Protein AF-A0A9Q3DT77-F1 (afdb_monomer_lite)

Foldseek 3Di:
DCLVVLADPPDLVVSLVVLVVVVVVCVVVVPDDQLLVSLCSSLVRQCVDPLSVVLSVVLNVDPVCSNHVVLVSQLSVLLCCLVCVPVDPPPDPPPDPPPDDPDPDDPAFDQPDLDHDPPHPVDDPVPRCNNVVVVVPVCVVVVVVVVVVSSVVSSVVSVVVSPDDPDPDDDD

Sequence (172 aa):
MDWQRCFYNGNLQSYIDTCRKLLLELNSFSIEISNELLSYSLLGKLAGDTKLHQFSEVLSLKEEHIEKPELILTCLQDYIHISNPKHTQPTTNPSALISSTDKPYRVIYYCTNGKHDKKSTSHKKEQCWTENTHLRWTIKDKKQTRFHSKAYLSIYKALKTSSKPPIRNQLD

pLDDT: mean 70.95, std 16.83, range [37.0, 91.88]

Secondary structure (DSSP, 8-state):
--GGG----S-HHHHHHHHHHHHHHHHHTT----HHHHHHHHHHTTTTSHHHHHHHHHHHT-HHHHS-HHHHHHHHHHHHHHH-TTS---------------PPPP----EETTEE-TT--SS-GGG-TTT-GGGGSTTHHHHHHHHHHHHHHHHHHHHHHTTPPP------

Structure (mmCIF, N/CA/C/O backbone):
data_AF-A0A9Q3DT77-F1
#
_entry.id   AF-A0A9Q3DT77-F1
#
loop_
_atom_site.group_PDB
_atom_site.id
_atom_site.type_symbol
_atom_site.label_atom_id
_atom_site.label_alt_id
_atom_site.label_comp_id
_atom_site.label_asym_id
_atom_site.label_entity_id
_atom_site.label_seq_id
_atom_site.pdbx_PDB_ins_code
_atom_site.Cartn_x
_atom_site.Cartn_y
_atom_site.Cartn_z
_atom_site.occupancy
_atom_site.B_iso_or_equiv
_atom_site.auth_seq_id
_atom_site.auth_comp_id
_atom_site.auth_asym_id
_atom_site.auth_atom_id
_atom_site.pdbx_PDB_model_num
ATOM 1 N N . MET A 1 1 ? -13.179 -14.909 10.342 1.00 60.41 1 MET A N 1
ATOM 2 C CA . MET A 1 1 ? -12.466 -13.638 10.123 1.00 60.41 1 MET A CA 1
ATOM 3 C C . MET A 1 1 ? -11.243 -13.921 9.261 1.00 60.41 1 MET A C 1
ATOM 5 O O . MET A 1 1 ? -10.373 -14.671 9.684 1.00 60.41 1 MET A O 1
ATOM 9 N N . ASP A 1 2 ? -11.209 -13.404 8.033 1.00 72.81 2 ASP A N 1
ATOM 10 C CA . ASP A 1 2 ? -10.257 -13.827 6.991 1.00 72.81 2 ASP A CA 1
ATOM 11 C C . ASP A 1 2 ? -8.944 -13.0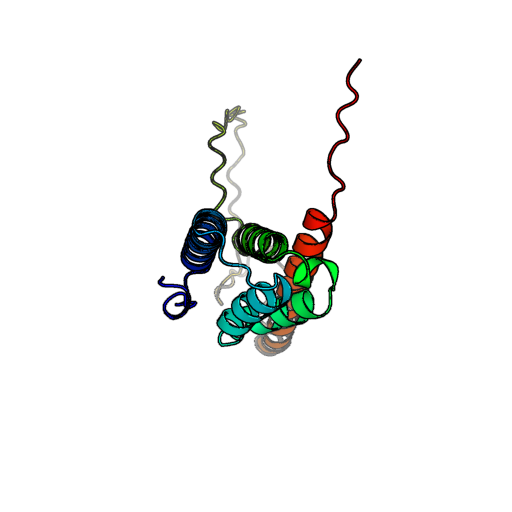10 6.962 1.00 72.81 2 ASP A C 1
ATOM 13 O O . ASP A 1 2 ? -8.213 -13.048 5.973 1.00 72.81 2 ASP A O 1
ATOM 17 N N . TRP A 1 3 ? -8.583 -12.305 8.046 1.00 76.25 3 TRP A N 1
ATOM 18 C CA . TRP A 1 3 ? -7.357 -11.481 8.114 1.00 76.25 3 TRP A CA 1
ATOM 19 C C . TRP A 1 3 ? -6.082 -12.263 7.771 1.00 76.25 3 TRP A C 1
ATOM 21 O O . TRP A 1 3 ? -5.187 -11.783 7.067 1.00 76.25 3 TRP A O 1
ATOM 31 N N . GLN A 1 4 ? -6.016 -13.517 8.219 1.00 71.50 4 GLN A N 1
ATOM 32 C CA . GLN A 1 4 ? -4.909 -14.407 7.888 1.00 71.50 4 GLN A CA 1
ATOM 33 C C . GLN A 1 4 ? -4.855 -14.759 6.403 1.00 71.50 4 GLN A C 1
ATOM 35 O O . GLN A 1 4 ? -3.765 -15.006 5.922 1.00 71.50 4 GLN A O 1
ATOM 40 N N . ARG A 1 5 ? -5.976 -14.741 5.671 1.00 71.75 5 ARG A N 1
ATOM 41 C CA . ARG A 1 5 ? -6.042 -15.056 4.232 1.00 71.75 5 ARG A CA 1
ATOM 42 C C . ARG A 1 5 ? -5.800 -13.846 3.333 1.00 71.75 5 ARG A C 1
ATOM 44 O O . ARG A 1 5 ? -5.638 -14.005 2.127 1.00 71.75 5 ARG A O 1
ATOM 51 N N . CYS A 1 6 ? -5.759 -12.645 3.905 1.00 78.69 6 CYS A N 1
ATOM 52 C CA . CYS A 1 6 ? -5.394 -11.441 3.179 1.00 78.69 6 CYS A CA 1
ATOM 53 C C . CYS A 1 6 ? -3.904 -11.495 2.824 1.00 78.69 6 CYS A C 1
ATOM 55 O O . CYS A 1 6 ? -3.061 -11.270 3.684 1.00 78.69 6 CYS A O 1
ATOM 57 N N . PHE A 1 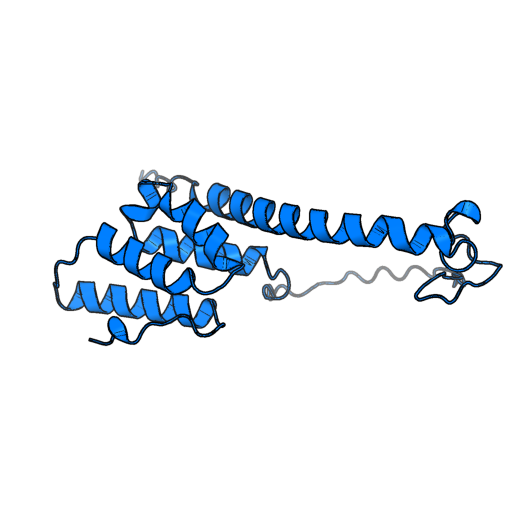7 ? -3.552 -11.819 1.587 1.00 82.00 7 PHE A N 1
ATOM 58 C CA . PHE A 1 7 ? -2.165 -11.807 1.128 1.00 82.00 7 PHE A CA 1
ATOM 59 C C . PHE A 1 7 ? -2.057 -11.044 -0.177 1.00 82.00 7 PHE A C 1
ATOM 61 O O . PHE A 1 7 ? -2.966 -11.062 -1.008 1.00 82.00 7 PHE A O 1
ATOM 68 N N . TYR A 1 8 ? -0.920 -10.387 -0.362 1.00 86.44 8 TYR A N 1
ATOM 69 C CA . TYR A 1 8 ? -0.598 -9.791 -1.641 1.00 86.44 8 TYR A CA 1
ATOM 70 C C . TYR A 1 8 ? -0.259 -10.895 -2.652 1.00 86.44 8 TYR A C 1
ATOM 72 O O . TYR A 1 8 ? 0.625 -11.716 -2.425 1.00 86.44 8 TYR A O 1
ATOM 80 N N . ASN A 1 9 ? -0.975 -10.910 -3.775 1.00 85.25 9 ASN A N 1
ATOM 81 C CA . ASN A 1 9 ? -0.865 -11.921 -4.832 1.00 85.25 9 ASN A CA 1
ATOM 82 C C . ASN A 1 9 ? -0.367 -11.336 -6.168 1.00 85.25 9 ASN A C 1
ATOM 84 O O . ASN A 1 9 ? -0.596 -11.918 -7.226 1.00 85.25 9 ASN A O 1
ATOM 88 N N . GLY A 1 10 ? 0.268 -10.160 -6.136 1.00 84.44 10 GLY A N 1
ATOM 89 C CA . GLY A 1 10 ? 0.688 -9.435 -7.338 1.00 84.44 10 GLY A CA 1
ATOM 90 C C . GLY A 1 10 ? -0.309 -8.380 -7.833 1.00 84.44 10 GLY A C 1
ATOM 91 O O . GLY A 1 10 ? 0.033 -7.600 -8.720 1.00 84.44 10 GLY A O 1
ATOM 92 N N . ASN A 1 11 ? -1.521 -8.308 -7.266 1.00 88.31 11 ASN A N 1
ATOM 93 C CA . ASN A 1 11 ? -2.487 -7.245 -7.552 1.00 88.31 11 ASN A CA 1
ATOM 94 C C . ASN A 1 11 ? -2.663 -6.320 -6.340 1.00 88.31 11 ASN A C 1
ATOM 96 O O . ASN A 1 11 ? -3.358 -6.644 -5.376 1.00 88.31 11 ASN A O 1
ATOM 100 N N . LEU A 1 12 ? -2.049 -5.136 -6.413 1.00 89.25 12 LEU A N 1
ATOM 101 C CA . LEU A 1 12 ? -2.050 -4.186 -5.302 1.00 89.25 12 LEU A CA 1
ATOM 102 C C . LEU A 1 12 ? -3.433 -3.573 -5.035 1.00 89.25 12 LEU A C 1
ATOM 104 O O . LEU A 1 12 ? -3.773 -3.360 -3.877 1.00 89.25 12 LEU A O 1
ATOM 108 N N . GLN A 1 13 ? -4.248 -3.340 -6.069 1.00 90.00 13 GLN A N 1
ATOM 109 C CA . GLN A 1 13 ? -5.600 -2.795 -5.890 1.00 90.00 13 GLN A CA 1
ATOM 110 C C . GLN A 1 13 ? -6.490 -3.792 -5.143 1.00 90.00 13 GLN A C 1
ATOM 112 O O . GLN A 1 13 ? -7.099 -3.449 -4.136 1.00 90.00 13 GLN A O 1
ATOM 117 N N . SER A 1 14 ? -6.482 -5.054 -5.584 1.00 90.31 14 SER A N 1
ATOM 118 C CA . SER A 1 14 ? -7.244 -6.122 -4.932 1.00 90.31 14 SER A CA 1
ATOM 119 C C . SER A 1 14 ? -6.810 -6.330 -3.480 1.00 90.31 14 SER A C 1
ATOM 121 O O . SER A 1 14 ? -7.659 -6.570 -2.619 1.00 90.31 14 SER A O 1
ATOM 123 N N . TYR A 1 15 ? -5.511 -6.204 -3.198 1.00 91.12 15 TYR A N 1
ATOM 124 C CA . TYR A 1 15 ? -4.990 -6.243 -1.836 1.00 91.12 15 TYR A CA 1
ATOM 125 C C . TYR A 1 15 ? -5.550 -5.095 -0.982 1.00 91.12 15 TYR A C 1
ATOM 127 O O . TYR A 1 15 ? -6.142 -5.362 0.060 1.00 91.12 15 TYR A O 1
ATOM 135 N N . ILE A 1 16 ? -5.446 -3.843 -1.450 1.00 91.25 16 ILE A N 1
ATOM 136 C CA . ILE A 1 16 ? -5.963 -2.660 -0.738 1.00 91.25 16 ILE A CA 1
ATOM 137 C C . ILE A 1 16 ? -7.460 -2.799 -0.442 1.00 91.25 16 ILE A C 1
ATOM 139 O O . ILE A 1 16 ? -7.881 -2.581 0.694 1.00 91.25 16 ILE A O 1
ATOM 143 N N . ASP A 1 17 ? -8.258 -3.181 -1.440 1.00 91.12 17 ASP A N 1
ATOM 144 C CA . ASP A 1 17 ? -9.712 -3.301 -1.295 1.00 91.12 17 ASP A CA 1
ATOM 145 C C . ASP A 1 17 ? -10.083 -4.385 -0.270 1.00 91.12 17 ASP A C 1
ATOM 147 O O . ASP A 1 17 ? -10.975 -4.195 0.560 1.00 91.12 17 ASP A O 1
ATOM 151 N N . THR A 1 18 ? -9.339 -5.496 -0.265 1.00 91.06 18 THR A N 1
ATOM 152 C CA . THR A 1 18 ? -9.504 -6.569 0.726 1.00 91.06 18 THR A CA 1
ATOM 153 C C . THR A 1 18 ? -9.140 -6.089 2.132 1.00 91.06 18 THR A C 1
ATOM 155 O O . THR A 1 18 ? -9.890 -6.334 3.075 1.00 91.06 18 THR A O 1
ATOM 158 N N . CYS A 1 19 ? -8.021 -5.374 2.288 1.00 90.94 19 CYS A N 1
ATOM 159 C CA . CYS A 1 19 ? -7.597 -4.827 3.576 1.00 90.94 19 CYS A CA 1
ATOM 160 C C . CYS A 1 19 ? -8.616 -3.834 4.144 1.00 90.94 19 CYS A C 1
ATOM 162 O O . CYS A 1 19 ? -8.972 -3.949 5.313 1.00 90.94 19 CYS A O 1
ATOM 164 N N . ARG A 1 20 ? -9.136 -2.911 3.319 1.00 91.88 20 ARG A N 1
ATOM 165 C CA . ARG A 1 20 ? -10.180 -1.957 3.736 1.00 91.88 20 ARG A CA 1
ATOM 166 C C . ARG A 1 20 ? -11.422 -2.676 4.245 1.00 91.88 20 ARG A C 1
ATOM 168 O O . ARG A 1 20 ? -11.939 -2.344 5.306 1.00 91.88 20 ARG A O 1
ATOM 175 N N . LYS A 1 21 ? -11.881 -3.694 3.511 1.00 90.31 21 LYS A N 1
ATOM 176 C CA . LYS A 1 21 ? -13.042 -4.489 3.923 1.00 90.31 21 LYS A CA 1
ATOM 177 C C . LYS A 1 21 ? -12.811 -5.159 5.279 1.00 90.31 21 LYS A C 1
ATOM 179 O O . LYS A 1 21 ? -13.681 -5.104 6.139 1.00 90.31 21 LYS A O 1
ATOM 184 N N . LEU A 1 22 ? -11.632 -5.738 5.489 1.00 89.12 22 LEU A N 1
ATOM 185 C CA . LEU A 1 22 ? -11.302 -6.413 6.741 1.00 89.12 22 LEU A CA 1
ATOM 186 C C . LEU A 1 22 ? -11.136 -5.452 7.927 1.00 89.12 22 LEU A C 1
ATOM 188 O O . LEU A 1 22 ? -11.516 -5.811 9.038 1.00 89.12 22 LEU A O 1
ATOM 192 N N . LEU A 1 23 ? -10.602 -4.245 7.710 1.00 88.81 23 LEU A N 1
ATOM 193 C CA . LEU A 1 23 ? -10.548 -3.200 8.741 1.00 88.81 23 LEU A CA 1
ATOM 194 C C . LEU A 1 23 ? -11.957 -2.744 9.147 1.00 88.81 23 LEU A C 1
ATOM 196 O O . LEU A 1 23 ? -12.243 -2.596 10.333 1.00 88.81 23 LEU A O 1
ATOM 200 N N . LEU A 1 24 ? -12.870 -2.601 8.181 1.00 88.06 24 LEU A N 1
ATOM 201 C CA . LEU A 1 24 ? -14.277 -2.300 8.464 1.00 88.06 24 LEU A CA 1
ATOM 202 C C . LEU A 1 24 ? -14.971 -3.437 9.225 1.00 88.06 24 LEU A C 1
ATOM 204 O O . LEU A 1 24 ? -15.705 -3.173 10.176 1.00 88.06 24 LEU A O 1
ATOM 208 N N . GLU A 1 25 ? -14.720 -4.693 8.848 1.00 87.12 25 GLU A N 1
ATOM 209 C CA . GLU A 1 25 ? -15.238 -5.859 9.572 1.00 87.12 25 GLU A CA 1
ATOM 210 C C . GLU A 1 25 ? -14.711 -5.894 11.015 1.00 87.12 25 GLU A C 1
ATOM 212 O O . GLU A 1 25 ? -15.498 -6.058 11.945 1.00 87.12 25 GLU A O 1
ATOM 217 N N . LEU A 1 26 ? -13.412 -5.662 11.225 1.00 84.81 26 LEU A N 1
ATOM 218 C CA . LEU A 1 26 ? -12.802 -5.558 12.557 1.00 84.81 26 LEU A CA 1
ATOM 219 C C . LEU A 1 26 ? -13.502 -4.529 13.444 1.00 84.81 26 LEU A C 1
ATOM 221 O O . LEU A 1 26 ? -13.893 -4.847 14.569 1.00 84.81 26 LEU A O 1
ATOM 225 N N . ASN A 1 27 ? -13.717 -3.333 12.896 1.00 82.25 27 ASN A N 1
ATOM 226 C CA . ASN A 1 27 ? -14.422 -2.259 13.586 1.00 82.25 27 ASN A CA 1
ATOM 227 C C . ASN A 1 27 ? -15.879 -2.640 13.892 1.00 82.25 27 ASN A C 1
ATOM 229 O O . ASN A 1 27 ? -16.390 -2.297 14.956 1.00 82.25 27 ASN A O 1
ATOM 233 N N . SER A 1 28 ? -16.543 -3.382 12.998 1.00 84.12 28 SER A N 1
ATOM 234 C CA . SER A 1 28 ? -17.930 -3.828 13.193 1.00 84.12 28 SER A CA 1
ATOM 235 C C . SER A 1 28 ? -18.093 -4.883 14.292 1.00 84.12 28 SER A C 1
ATOM 237 O O . SER A 1 28 ? -19.129 -4.915 14.951 1.00 84.12 28 SER A O 1
ATOM 239 N N . PHE A 1 29 ? -17.075 -5.720 14.516 1.00 80.81 29 PHE A N 1
ATOM 240 C CA . PHE A 1 29 ? -17.087 -6.759 15.551 1.00 80.81 29 PHE A CA 1
ATOM 241 C C . PHE A 1 29 ? -16.532 -6.280 16.902 1.00 80.81 29 PHE A C 1
ATOM 243 O O . PHE A 1 29 ? -16.408 -7.092 17.816 1.00 80.81 29 PHE A O 1
ATOM 250 N N . SER A 1 30 ? -16.191 -4.989 17.032 1.00 74.94 30 SER A N 1
ATOM 251 C CA . SER A 1 30 ? -15.581 -4.399 18.237 1.00 74.94 30 SER A CA 1
ATOM 252 C C . SER A 1 30 ? -14.357 -5.178 18.740 1.00 74.94 30 SER A C 1
ATOM 254 O O . SER A 1 30 ? -14.116 -5.275 19.941 1.00 74.94 30 SER A O 1
ATOM 256 N N . ILE A 1 31 ? -13.587 -5.767 17.819 1.00 77.19 31 ILE A N 1
ATOM 257 C CA . ILE A 1 31 ? -12.360 -6.485 18.162 1.00 77.19 31 ILE A CA 1
ATOM 258 C C . ILE A 1 31 ? -11.248 -5.448 18.296 1.00 77.19 31 ILE A C 1
ATOM 260 O O . ILE A 1 31 ? -10.814 -4.861 17.305 1.00 77.19 31 ILE A O 1
ATOM 264 N N . GLU A 1 32 ? -10.766 -5.243 19.517 1.00 76.31 32 GLU A N 1
ATOM 265 C CA . GLU A 1 32 ? -9.657 -4.332 19.791 1.00 76.31 32 GLU A CA 1
ATOM 266 C C . GLU A 1 32 ? -8.324 -4.987 19.405 1.00 76.31 32 GLU A C 1
ATOM 268 O O . GLU A 1 32 ? -7.727 -5.757 20.157 1.00 76.31 32 GLU A O 1
ATOM 273 N N . ILE A 1 33 ? -7.856 -4.685 18.195 1.00 83.81 33 ILE A N 1
ATOM 274 C CA . ILE A 1 33 ? -6.483 -4.956 17.766 1.00 83.81 33 ILE A CA 1
ATOM 275 C C . ILE A 1 33 ? -5.752 -3.619 17.701 1.00 83.81 33 ILE A C 1
ATOM 277 O O . ILE A 1 33 ? -6.275 -2.659 17.140 1.00 83.81 33 ILE A O 1
ATOM 281 N N . SER A 1 34 ? -4.532 -3.557 18.242 1.00 90.00 34 SER A N 1
ATOM 282 C CA . SER A 1 34 ? -3.701 -2.357 18.119 1.00 90.00 34 SER A CA 1
ATOM 283 C C . SER A 1 34 ? -3.503 -1.988 16.647 1.00 90.00 34 SER A C 1
ATOM 285 O O . SER A 1 34 ? -3.120 -2.829 15.825 1.00 90.00 34 SER A O 1
ATOM 287 N N . ASN A 1 35 ? -3.714 -0.709 16.332 1.00 89.25 35 ASN A N 1
ATOM 288 C CA . ASN A 1 35 ? -3.460 -0.152 15.008 1.00 89.25 35 ASN A CA 1
ATOM 289 C C . ASN A 1 35 ? -2.027 -0.411 14.542 1.00 89.25 35 ASN A C 1
ATOM 291 O O . ASN A 1 35 ? -1.820 -0.700 13.369 1.00 89.25 35 ASN A O 1
ATOM 295 N N . GLU A 1 36 ? -1.056 -0.392 15.455 1.00 89.88 36 GLU A N 1
ATOM 296 C CA . GLU A 1 36 ? 0.345 -0.676 15.140 1.00 89.88 36 GLU A CA 1
ATOM 297 C C . GLU A 1 36 ? 0.511 -2.106 14.622 1.00 89.88 36 GLU A C 1
ATOM 299 O O . GLU A 1 36 ? 1.158 -2.338 13.601 1.00 89.88 36 GLU A O 1
ATOM 304 N N . LEU A 1 37 ? -0.130 -3.076 15.284 1.00 89.69 37 LEU A N 1
ATOM 305 C CA . LEU A 1 37 ? -0.077 -4.477 14.876 1.00 89.69 37 LEU A CA 1
ATOM 306 C C . LEU A 1 37 ? -0.724 -4.673 13.500 1.00 89.69 37 LEU A C 1
ATOM 308 O O . LEU A 1 37 ? -0.191 -5.408 12.665 1.00 89.69 37 LEU A O 1
ATOM 312 N N . LEU A 1 38 ? -1.845 -3.992 13.242 1.00 90.25 38 LEU A N 1
ATOM 313 C CA . LEU A 1 38 ? -2.499 -3.999 11.933 1.00 90.25 38 LEU A CA 1
ATOM 314 C C . LEU A 1 38 ? -1.597 -3.378 10.862 1.00 90.25 38 LEU A C 1
ATOM 316 O O . LEU A 1 38 ? -1.416 -3.977 9.803 1.00 90.25 38 LEU A O 1
ATOM 320 N N . SER A 1 39 ? -0.972 -2.239 11.151 1.00 91.69 39 SER A N 1
ATOM 321 C CA . SER A 1 39 ? -0.037 -1.548 10.262 1.00 91.69 39 SER A CA 1
ATOM 322 C C . SER A 1 39 ? 1.170 -2.415 9.907 1.00 91.69 39 SER A C 1
ATOM 324 O O . SER A 1 39 ? 1.455 -2.621 8.725 1.00 91.69 39 SER A O 1
ATOM 326 N N . TYR A 1 40 ? 1.840 -3.013 10.895 1.00 91.25 40 TYR A N 1
ATOM 327 C CA . TYR A 1 40 ? 2.948 -3.935 10.635 1.00 91.25 40 TYR A CA 1
ATOM 328 C C . TYR A 1 40 ? 2.492 -5.193 9.891 1.00 91.25 40 TYR A C 1
ATOM 330 O O . TYR A 1 40 ? 3.205 -5.670 9.008 1.00 91.25 40 TYR A O 1
ATOM 338 N N . SER A 1 41 ? 1.293 -5.710 10.179 1.00 90.25 41 SER A N 1
ATOM 339 C CA . SER A 1 41 ? 0.727 -6.844 9.441 1.00 90.25 41 SER A CA 1
ATOM 340 C C . SER A 1 41 ? 0.499 -6.502 7.965 1.00 90.25 41 SER A C 1
ATOM 342 O O . SER A 1 41 ? 0.868 -7.289 7.089 1.00 90.25 41 SER A O 1
ATOM 344 N N . LEU A 1 42 ? -0.048 -5.316 7.678 1.00 91.06 42 LEU A N 1
ATOM 345 C CA . LEU A 1 42 ? -0.274 -4.817 6.320 1.00 91.06 42 LEU A CA 1
ATOM 346 C C . LEU A 1 42 ? 1.035 -4.651 5.544 1.00 91.06 42 LEU A C 1
ATOM 348 O O . LEU A 1 42 ? 1.113 -5.058 4.385 1.00 91.06 42 LEU A O 1
ATOM 352 N N . LEU A 1 43 ? 2.058 -4.068 6.173 1.00 90.88 43 LEU A N 1
ATOM 353 C CA . LEU A 1 43 ? 3.365 -3.851 5.550 1.00 90.88 43 LEU A CA 1
ATOM 354 C C . LEU A 1 43 ? 4.130 -5.167 5.362 1.00 90.88 43 LEU A C 1
ATOM 356 O O . LEU A 1 43 ? 4.683 -5.413 4.291 1.00 90.88 43 LEU A O 1
ATOM 360 N N . GLY A 1 44 ? 4.101 -6.057 6.356 1.00 88.56 44 GLY A N 1
ATOM 361 C CA . GLY A 1 44 ? 4.787 -7.349 6.305 1.00 88.56 44 GLY A CA 1
ATOM 362 C C . GLY A 1 44 ? 4.292 -8.244 5.167 1.00 88.56 44 GLY A C 1
ATOM 363 O O . GLY A 1 44 ? 5.088 -8.901 4.499 1.00 88.56 44 GLY A O 1
ATOM 364 N N . LYS A 1 45 ? 2.989 -8.206 4.863 1.00 87.88 45 LYS A N 1
ATOM 365 C CA . LYS A 1 45 ? 2.395 -8.935 3.727 1.00 87.88 45 LYS A CA 1
ATOM 366 C C . LYS A 1 45 ? 2.843 -8.399 2.355 1.00 87.88 45 LYS A C 1
ATOM 368 O O . LYS A 1 45 ? 2.697 -9.110 1.364 1.00 87.88 45 LYS A O 1
ATOM 373 N N . LEU A 1 46 ? 3.398 -7.184 2.287 1.00 87.06 46 LEU A N 1
ATOM 374 C CA . LEU A 1 46 ? 3.935 -6.567 1.065 1.00 87.06 46 LEU A CA 1
ATOM 375 C C . LEU A 1 46 ? 5.447 -6.765 0.903 1.00 87.06 46 LEU A C 1
ATOM 377 O O . LEU A 1 46 ? 5.960 -6.648 -0.209 1.00 87.06 46 LEU A O 1
ATOM 381 N N . ALA A 1 47 ? 6.156 -7.104 1.983 1.00 80.69 47 ALA A N 1
ATOM 382 C CA . ALA A 1 47 ? 7.611 -7.258 1.990 1.00 80.69 47 ALA A CA 1
ATOM 383 C C . ALA A 1 47 ? 8.126 -8.383 1.069 1.00 80.69 47 ALA A C 1
ATOM 385 O O . ALA A 1 47 ? 9.295 -8.377 0.696 1.00 80.69 47 ALA A O 1
ATOM 386 N N . GLY A 1 48 ? 7.266 -9.326 0.668 1.00 78.94 48 GLY A N 1
ATOM 387 C CA . GLY A 1 48 ? 7.616 -10.381 -0.288 1.00 78.94 48 GLY A CA 1
ATOM 388 C C . GLY A 1 48 ? 7.812 -9.897 -1.732 1.00 78.94 48 GLY A C 1
ATOM 389 O O . GLY A 1 48 ? 8.428 -10.599 -2.532 1.00 78.94 48 GLY A O 1
ATOM 390 N N . ASP A 1 49 ? 7.317 -8.707 -2.087 1.00 84.06 49 ASP A N 1
ATOM 391 C CA . ASP A 1 49 ? 7.503 -8.116 -3.416 1.00 84.06 49 ASP A CA 1
ATOM 392 C C . ASP A 1 49 ? 8.658 -7.112 -3.390 1.00 84.06 49 ASP A C 1
ATOM 394 O O . ASP A 1 49 ? 8.629 -6.131 -2.657 1.00 84.06 49 ASP A O 1
ATOM 398 N N . THR A 1 50 ? 9.672 -7.317 -4.233 1.00 77.50 50 THR A N 1
ATOM 399 C CA . THR A 1 50 ? 10.886 -6.477 -4.256 1.00 77.50 50 THR A CA 1
ATOM 400 C C . THR A 1 50 ? 10.626 -4.987 -4.499 1.00 77.50 50 THR A C 1
ATOM 402 O O . THR A 1 50 ? 11.390 -4.153 -4.012 1.00 77.50 50 THR A O 1
ATOM 405 N N . LYS A 1 51 ? 9.565 -4.617 -5.230 1.00 78.62 51 LYS A N 1
ATOM 406 C CA . LYS A 1 51 ? 9.223 -3.207 -5.487 1.00 78.62 51 LYS A CA 1
ATOM 407 C C . LYS A 1 51 ? 8.478 -2.588 -4.314 1.00 78.62 51 LYS A C 1
ATOM 409 O O . LYS A 1 51 ? 8.681 -1.412 -4.015 1.00 78.62 51 LYS A O 1
ATOM 414 N N . LEU A 1 52 ? 7.604 -3.367 -3.683 1.00 85.00 52 LEU A N 1
ATOM 415 C CA . LEU A 1 52 ? 6.780 -2.904 -2.569 1.00 85.00 52 LEU A CA 1
ATOM 416 C C . LEU A 1 52 ? 7.515 -2.991 -1.237 1.00 85.00 52 LEU A C 1
ATOM 418 O O . LEU A 1 52 ? 7.208 -2.212 -0.345 1.00 85.00 52 LEU A O 1
ATOM 422 N N . HIS A 1 53 ? 8.533 -3.843 -1.129 1.00 84.44 53 HIS A N 1
ATOM 423 C CA . HIS A 1 53 ? 9.389 -3.962 0.042 1.00 84.44 53 HIS A CA 1
ATOM 424 C C . HIS A 1 53 ? 10.017 -2.614 0.413 1.00 84.44 53 HIS A C 1
ATOM 426 O O . HIS A 1 53 ? 9.790 -2.119 1.512 1.00 84.44 53 HIS A O 1
ATOM 432 N N . GLN A 1 54 ? 10.668 -1.938 -0.538 1.00 82.75 54 GLN A N 1
ATOM 433 C CA . GLN A 1 54 ? 11.254 -0.611 -0.297 1.00 82.75 54 GLN A CA 1
ATOM 434 C C . GLN A 1 54 ? 10.203 0.436 0.092 1.00 82.75 54 GLN A C 1
ATOM 436 O O . GLN A 1 54 ? 10.452 1.300 0.929 1.00 82.75 54 GLN A O 1
ATOM 441 N N . PHE A 1 55 ? 9.011 0.373 -0.508 1.00 84.38 55 PHE A N 1
ATOM 442 C CA . PHE A 1 55 ? 7.919 1.267 -0.132 1.00 84.38 55 PHE A CA 1
ATOM 443 C C . PHE A 1 55 ? 7.431 0.990 1.293 1.00 84.38 55 PHE A C 1
ATOM 445 O O . PHE A 1 55 ? 7.215 1.924 2.062 1.00 84.38 55 PHE A O 1
ATOM 452 N N . SER A 1 56 ? 7.315 -0.287 1.654 1.00 85.81 56 SER A N 1
ATOM 453 C CA . SER A 1 56 ? 6.886 -0.726 2.976 1.00 85.81 56 SER A CA 1
ATOM 454 C C . SER A 1 56 ? 7.883 -0.340 4.069 1.00 85.81 56 SER A C 1
ATOM 456 O O . SER A 1 56 ? 7.461 0.132 5.121 1.00 85.81 56 SER A O 1
ATOM 458 N N . GLU A 1 57 ? 9.189 -0.425 3.793 1.00 85.94 57 GLU A N 1
ATOM 459 C CA . GLU A 1 57 ? 10.237 0.027 4.712 1.00 85.94 57 GLU A CA 1
ATOM 460 C C . GLU A 1 57 ? 10.123 1.529 4.978 1.00 85.94 57 GLU A C 1
ATOM 462 O O . GLU A 1 57 ? 10.080 1.955 6.131 1.00 85.94 57 GLU A O 1
ATOM 467 N N . VAL A 1 58 ? 9.985 2.341 3.925 1.00 85.81 58 VAL A N 1
ATOM 468 C CA . VAL A 1 58 ? 9.840 3.797 4.074 1.00 85.81 58 VAL A CA 1
ATOM 469 C C . VAL A 1 58 ? 8.582 4.166 4.863 1.00 85.81 58 VAL A C 1
ATOM 471 O O . VAL A 1 58 ? 8.626 5.099 5.663 1.00 85.81 58 VAL A O 1
ATOM 474 N N . LEU A 1 59 ? 7.471 3.452 4.658 1.00 86.62 59 LEU A N 1
ATOM 475 C CA . LEU A 1 59 ? 6.255 3.665 5.444 1.00 86.62 59 LEU A CA 1
ATOM 476 C C . LEU A 1 59 ? 6.443 3.259 6.909 1.00 86.62 59 LEU A C 1
ATOM 478 O O . LEU A 1 59 ? 5.973 3.978 7.783 1.00 86.62 59 LEU A O 1
ATOM 482 N N . SER A 1 60 ? 7.160 2.164 7.179 1.00 86.69 60 SER A N 1
ATOM 483 C CA . SER A 1 60 ? 7.395 1.688 8.548 1.00 86.69 60 SER A CA 1
ATOM 484 C C . SER A 1 60 ? 8.250 2.628 9.398 1.00 86.69 60 SER A C 1
ATOM 486 O O . SER A 1 60 ? 8.095 2.669 10.612 1.00 86.69 60 SER A O 1
ATOM 488 N N . LEU A 1 61 ? 9.110 3.428 8.764 1.00 86.38 61 LEU A N 1
ATOM 489 C CA . LEU A 1 61 ? 9.936 4.433 9.440 1.00 86.38 61 LEU A CA 1
ATOM 490 C C . LEU A 1 61 ? 9.149 5.679 9.873 1.00 86.38 61 LEU A C 1
ATOM 492 O O . LEU A 1 61 ? 9.690 6.529 10.578 1.00 86.38 61 LEU A O 1
ATOM 496 N N . LYS A 1 62 ? 7.900 5.827 9.423 1.00 85.75 62 LYS A N 1
ATOM 497 C CA . LYS A 1 62 ? 7.044 6.967 9.750 1.00 85.75 62 LYS A CA 1
ATOM 498 C C . LYS A 1 62 ? 5.997 6.554 10.773 1.00 85.75 62 LYS A C 1
ATOM 500 O O . LYS A 1 62 ? 5.028 5.880 10.435 1.00 85.75 62 LYS A O 1
ATOM 505 N N . GLU A 1 63 ? 6.167 7.035 11.996 1.00 85.06 63 GLU A N 1
ATOM 506 C CA . GLU A 1 63 ? 5.286 6.744 13.133 1.00 85.06 63 GLU A CA 1
ATOM 507 C C . GLU A 1 63 ? 3.810 7.047 12.827 1.00 85.06 63 GLU A C 1
ATOM 509 O O . GLU A 1 63 ? 2.951 6.193 13.026 1.00 85.06 63 GLU A O 1
ATOM 514 N N . GLU A 1 64 ? 3.529 8.176 12.165 1.00 85.56 64 GLU A N 1
ATOM 515 C CA . GLU A 1 64 ? 2.174 8.561 11.735 1.00 85.56 64 GLU A CA 1
ATOM 516 C C . GLU A 1 64 ? 1.460 7.486 10.895 1.00 85.56 64 GLU A C 1
ATOM 518 O O . GLU A 1 64 ? 0.232 7.387 10.909 1.00 85.56 64 GLU A O 1
ATOM 523 N N . HIS A 1 65 ? 2.211 6.705 10.114 1.00 84.88 65 HIS A N 1
ATOM 524 C CA . HIS A 1 65 ? 1.659 5.643 9.274 1.00 84.88 65 HIS A CA 1
ATOM 525 C C . HIS A 1 65 ? 1.459 4.347 10.058 1.00 84.88 65 HIS A C 1
ATOM 527 O O . HIS A 1 65 ? 0.522 3.607 9.770 1.00 84.88 65 HIS A O 1
ATOM 533 N N . ILE A 1 66 ? 2.294 4.091 11.065 1.00 89.25 66 ILE A N 1
ATOM 534 C CA . ILE A 1 66 ? 2.159 2.933 11.950 1.00 89.25 66 ILE A CA 1
ATOM 535 C C . ILE A 1 66 ? 0.960 3.093 12.892 1.00 89.25 66 ILE A C 1
ATOM 537 O O . ILE A 1 66 ? 0.200 2.142 13.070 1.00 89.25 66 ILE A O 1
ATOM 541 N N . GLU A 1 67 ? 0.707 4.298 13.403 1.00 88.44 67 GLU A N 1
ATOM 542 C CA . GLU A 1 67 ? -0.451 4.587 14.263 1.00 88.44 67 GLU A CA 1
ATOM 543 C C . GLU A 1 67 ? -1.805 4.458 13.542 1.00 88.44 67 GLU A C 1
ATOM 545 O O . GLU A 1 67 ? -2.849 4.302 14.184 1.00 88.44 67 GLU A O 1
ATOM 550 N N . LYS A 1 68 ? -1.813 4.566 12.204 1.00 88.94 68 LYS A N 1
ATOM 551 C CA . LYS A 1 68 ? -3.034 4.650 11.389 1.00 88.94 68 LYS A CA 1
ATOM 552 C C . LYS A 1 68 ? -2.948 3.752 10.147 1.00 88.94 68 LYS A C 1
ATOM 554 O O . LYS A 1 68 ? -2.524 4.225 9.087 1.00 88.94 68 LYS A O 1
ATOM 559 N N . PRO A 1 69 ? -3.454 2.504 10.205 1.00 89.81 69 PRO A N 1
ATOM 560 C CA . PRO A 1 69 ? -3.386 1.562 9.082 1.00 89.81 69 PRO A CA 1
ATOM 561 C C . PRO A 1 69 ? -4.084 2.073 7.807 1.00 89.81 69 PRO A C 1
ATOM 563 O O . PRO A 1 69 ? -3.657 1.770 6.693 1.00 89.81 69 PRO A O 1
ATOM 566 N N . GLU A 1 70 ? -5.105 2.923 7.938 1.00 89.31 70 GLU A N 1
ATOM 567 C CA . GLU A 1 70 ? -5.790 3.558 6.800 1.00 89.31 70 GLU A CA 1
ATOM 568 C C . GLU A 1 70 ? -4.876 4.487 5.978 1.00 89.31 70 GLU A C 1
ATOM 570 O O . GLU A 1 70 ? -5.020 4.604 4.754 1.00 89.31 70 GLU A O 1
ATOM 575 N N . LEU A 1 71 ? -3.894 5.131 6.621 1.00 88.94 71 LEU A N 1
ATOM 576 C CA . LEU A 1 71 ? -2.926 5.983 5.923 1.00 88.94 71 LEU A CA 1
ATOM 577 C C . LEU A 1 71 ? -1.978 5.154 5.060 1.00 88.94 71 LEU A C 1
ATOM 579 O O . LEU A 1 71 ? -1.653 5.569 3.947 1.00 88.94 71 LEU A O 1
ATOM 583 N N . ILE A 1 72 ? -1.597 3.959 5.518 1.00 90.69 72 ILE A N 1
ATOM 584 C CA . ILE A 1 72 ? -0.803 3.013 4.725 1.00 90.69 72 ILE A CA 1
ATOM 585 C C . ILE A 1 72 ? -1.564 2.628 3.453 1.00 90.69 72 ILE A C 1
ATOM 587 O O . ILE A 1 72 ? -1.008 2.700 2.356 1.00 90.69 72 ILE A O 1
ATOM 591 N N . LEU A 1 73 ? -2.851 2.283 3.571 1.00 91.62 73 LEU A N 1
ATOM 592 C CA . LEU A 1 73 ? -3.691 1.925 2.421 1.00 91.62 73 LEU A CA 1
ATOM 593 C C . LEU A 1 73 ? -3.873 3.095 1.445 1.00 91.62 73 LEU A C 1
ATOM 595 O O . LEU A 1 73 ? -3.853 2.900 0.229 1.00 91.62 73 LEU A O 1
ATOM 599 N N . THR A 1 74 ? -3.991 4.315 1.966 1.00 89.56 74 THR A N 1
ATOM 600 C CA . THR A 1 74 ? -4.051 5.540 1.154 1.00 89.56 74 THR A CA 1
ATOM 601 C C . THR A 1 74 ? -2.736 5.781 0.409 1.00 89.56 74 THR A C 1
ATOM 603 O O . THR A 1 74 ? -2.744 6.006 -0.799 1.00 89.56 74 THR A O 1
ATOM 606 N N . CYS A 1 75 ? -1.592 5.628 1.079 1.00 88.31 75 CYS A N 1
ATOM 607 C CA . CYS A 1 75 ? -0.275 5.746 0.452 1.00 88.31 75 CYS A CA 1
ATOM 608 C C . CYS A 1 75 ? -0.057 4.688 -0.645 1.00 88.31 75 CYS A C 1
ATOM 610 O O . CYS A 1 75 ? 0.494 4.996 -1.704 1.00 88.31 75 CYS A O 1
ATOM 612 N N . LEU A 1 76 ? -0.508 3.448 -0.429 1.00 89.56 76 LEU A N 1
ATOM 613 C CA . LEU A 1 76 ? -0.459 2.387 -1.443 1.00 89.56 76 LEU A CA 1
ATOM 614 C C . LEU A 1 76 ? -1.362 2.709 -2.643 1.00 89.56 76 LEU A C 1
ATOM 616 O O . LEU A 1 76 ? -0.976 2.469 -3.788 1.00 89.56 76 LEU A O 1
ATOM 620 N N . GLN A 1 77 ? -2.534 3.300 -2.403 1.00 89.94 77 GLN A N 1
ATOM 621 C CA . GLN A 1 77 ? -3.427 3.757 -3.467 1.00 89.94 77 GLN A CA 1
ATOM 622 C C . GLN A 1 77 ? -2.775 4.867 -4.306 1.00 89.94 77 GLN A C 1
ATOM 624 O O . GLN A 1 77 ? -2.816 4.807 -5.539 1.00 89.94 77 GLN A O 1
ATOM 629 N N . ASP A 1 78 ? -2.135 5.845 -3.665 1.00 86.62 78 ASP A N 1
ATOM 630 C CA . ASP A 1 78 ? -1.378 6.906 -4.340 1.00 86.62 78 ASP A CA 1
ATOM 631 C C . ASP A 1 78 ? -0.210 6.327 -5.150 1.00 86.62 78 ASP A C 1
ATOM 633 O O . ASP A 1 78 ? 0.034 6.731 -6.292 1.00 86.62 78 ASP A O 1
ATOM 637 N N . TYR A 1 79 ? 0.477 5.318 -4.608 1.00 85.81 79 TYR A N 1
ATOM 638 C CA . TYR A 1 79 ? 1.539 4.609 -5.315 1.00 85.81 79 TYR A CA 1
ATOM 639 C C . TYR A 1 79 ? 1.041 3.970 -6.621 1.00 85.81 79 TYR A C 1
ATOM 641 O O . TYR A 1 79 ? 1.720 4.083 -7.646 1.00 85.81 79 TYR A O 1
ATOM 649 N N . ILE A 1 80 ? -0.152 3.359 -6.642 1.00 84.94 80 ILE A N 1
ATOM 650 C CA . ILE A 1 80 ? -0.761 2.829 -7.880 1.00 84.94 80 ILE A CA 1
ATOM 651 C C . ILE A 1 80 ? -0.949 3.948 -8.911 1.00 84.94 80 ILE A C 1
ATOM 653 O O . ILE A 1 80 ? -0.531 3.803 -10.062 1.00 84.94 80 ILE A O 1
ATOM 657 N N . HIS A 1 81 ? -1.532 5.075 -8.499 1.00 78.88 81 HIS A N 1
ATOM 658 C CA . HIS A 1 81 ? -1.829 6.197 -9.395 1.00 78.88 81 HIS A CA 1
ATOM 659 C C . HIS A 1 81 ? -0.563 6.817 -9.995 1.00 78.88 81 HIS A C 1
ATOM 661 O O . HIS A 1 81 ? -0.530 7.167 -11.176 1.00 78.88 81 HIS A O 1
ATOM 667 N N . ILE A 1 82 ? 0.504 6.931 -9.202 1.00 80.38 82 ILE A N 1
ATOM 668 C CA . ILE A 1 82 ? 1.763 7.532 -9.652 1.00 80.38 82 ILE A CA 1
ATOM 669 C C . ILE A 1 82 ? 2.578 6.546 -10.504 1.00 80.38 82 ILE A C 1
ATOM 671 O O . ILE A 1 82 ? 3.230 6.956 -11.469 1.00 80.38 82 ILE A O 1
ATOM 675 N N . SER A 1 83 ? 2.559 5.254 -10.164 1.00 72.69 83 SER A N 1
ATOM 676 C CA . SER A 1 83 ? 3.305 4.216 -10.891 1.00 72.69 83 SER A CA 1
ATOM 677 C C . SER A 1 83 ? 2.660 3.839 -12.230 1.00 72.69 83 SER A C 1
ATOM 679 O O . SER A 1 83 ? 3.382 3.505 -13.173 1.00 72.69 83 SER A O 1
ATOM 681 N N . ASN A 1 84 ? 1.334 3.963 -12.355 1.00 62.97 84 ASN A N 1
ATOM 682 C CA . ASN A 1 84 ? 0.576 3.668 -13.571 1.00 62.97 84 ASN A CA 1
ATOM 683 C C . ASN A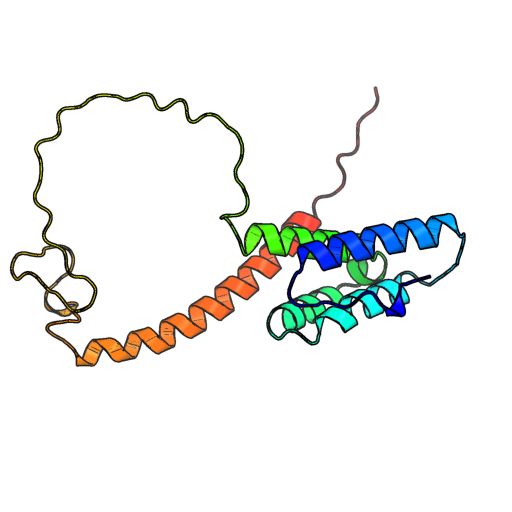 1 84 ? -0.268 4.871 -14.037 1.00 62.97 84 ASN A C 1
ATOM 685 O O . ASN A 1 84 ? -1.487 4.872 -13.867 1.00 62.97 84 ASN A O 1
ATOM 689 N N . PRO A 1 85 ? 0.318 5.844 -14.765 1.00 55.03 85 PRO A N 1
ATOM 690 C CA . PRO A 1 85 ? -0.440 6.971 -15.323 1.00 55.03 85 PRO A CA 1
ATOM 691 C C . PRO A 1 85 ? -1.475 6.556 -16.389 1.00 55.03 85 PRO A C 1
ATOM 693 O O . PRO A 1 85 ? -2.243 7.387 -16.855 1.00 55.03 85 PRO A O 1
ATOM 696 N N . LYS A 1 86 ? -1.492 5.281 -16.806 1.00 54.00 86 LYS A N 1
ATOM 697 C CA . LYS A 1 86 ? -2.454 4.732 -17.774 1.00 54.00 86 LYS A CA 1
ATOM 698 C C . LYS A 1 86 ? -3.786 4.307 -17.148 1.00 54.00 86 LYS A C 1
ATOM 700 O O . LYS A 1 86 ? -4.701 3.991 -17.899 1.00 54.00 86 LYS A O 1
ATOM 705 N N . HIS A 1 87 ? -3.890 4.269 -15.816 1.00 44.31 87 HIS A N 1
ATOM 706 C CA . HIS A 1 87 ? -5.122 3.854 -15.138 1.00 44.31 87 HIS A CA 1
ATOM 707 C C . HIS A 1 87 ? -6.073 5.016 -14.818 1.00 44.31 87 HIS A C 1
ATOM 709 O O . HIS A 1 87 ? -7.191 4.788 -14.361 1.00 44.31 87 HIS A O 1
ATOM 715 N N . THR A 1 88 ? -5.672 6.249 -15.133 1.00 45.31 88 THR A N 1
ATOM 716 C CA . THR A 1 88 ? -6.557 7.410 -15.146 1.00 45.31 88 THR A CA 1
ATOM 717 C C . THR A 1 88 ? -7.052 7.597 -16.576 1.00 45.31 88 THR A C 1
ATOM 719 O O . THR A 1 88 ? -6.417 8.267 -17.385 1.00 45.31 88 THR A O 1
ATOM 722 N N . GLN A 1 89 ? -8.179 6.980 -16.915 1.00 42.66 89 GLN A N 1
ATOM 723 C CA . GLN A 1 89 ? -9.080 7.587 -17.890 1.00 42.66 89 GLN A CA 1
ATOM 724 C C . GLN A 1 89 ? -9.922 8.583 -17.089 1.00 42.66 89 GLN A C 1
ATOM 726 O O . GLN A 1 89 ? -10.895 8.166 -16.459 1.00 42.66 89 GLN A O 1
ATOM 731 N N . PRO A 1 90 ? -9.572 9.879 -17.025 1.00 41.12 90 PRO A N 1
ATOM 732 C CA . PRO A 1 90 ? -10.609 10.853 -16.770 1.00 41.12 90 PRO A CA 1
ATOM 733 C C . PRO A 1 90 ? -11.551 10.774 -17.973 1.00 41.12 90 PRO A C 1
ATOM 735 O O . PRO A 1 90 ? -11.155 11.041 -19.107 1.00 41.12 90 PRO A O 1
ATOM 738 N N . THR A 1 91 ? -12.797 10.371 -17.741 1.00 46.97 91 THR A N 1
ATOM 739 C CA . THR A 1 91 ? -13.915 10.642 -18.647 1.00 46.97 91 THR A CA 1
ATOM 740 C C . THR A 1 91 ? -14.127 12.152 -18.699 1.00 46.97 91 THR A C 1
ATOM 742 O O . THR A 1 91 ? -15.053 12.699 -18.110 1.00 46.97 91 THR A O 1
ATOM 745 N N . THR A 1 92 ? -13.226 12.853 -19.370 1.00 47.62 92 THR A N 1
ATOM 746 C CA . THR A 1 92 ? -13.434 14.212 -19.837 1.00 47.62 92 THR A CA 1
ATOM 747 C C . THR A 1 92 ? -13.358 14.144 -21.345 1.00 47.62 92 THR A C 1
ATOM 749 O O . THR A 1 92 ? -12.302 13.900 -21.923 1.00 47.62 92 THR A O 1
ATOM 752 N N . ASN A 1 93 ? -14.522 14.308 -21.972 1.00 45.00 93 ASN A N 1
ATOM 753 C CA . ASN A 1 93 ? -14.667 14.504 -23.406 1.00 45.00 93 ASN A CA 1
ATOM 754 C C . ASN A 1 93 ? -13.539 15.416 -23.914 1.00 45.00 93 ASN A C 1
ATOM 756 O O . ASN A 1 93 ? -13.505 16.590 -23.527 1.00 45.00 93 ASN A O 1
ATOM 760 N N . PRO A 1 94 ? -12.618 14.936 -24.766 1.00 43.34 94 PRO A N 1
ATOM 761 C CA . PRO A 1 94 ? -11.726 15.839 -25.455 1.00 43.34 94 PRO A CA 1
ATOM 762 C C . PRO A 1 94 ? -12.572 16.541 -26.514 1.00 43.34 94 PRO A C 1
ATOM 764 O O . PRO A 1 94 ? -12.788 16.020 -27.606 1.00 43.34 94 PRO A O 1
ATOM 767 N N . SER A 1 95 ? -13.079 17.727 -26.184 1.00 46.38 95 SER A N 1
ATOM 768 C CA . SER A 1 95 ? -13.534 18.667 -27.202 1.00 46.38 95 SER A CA 1
ATOM 769 C C . SER A 1 95 ? -12.284 19.151 -27.936 1.00 46.38 95 SER A C 1
ATOM 771 O O . SER A 1 95 ? -11.633 20.123 -27.554 1.00 46.38 95 SER A O 1
ATOM 773 N N . ALA A 1 96 ? -11.859 18.369 -28.926 1.00 46.53 96 ALA A N 1
ATOM 774 C CA . ALA A 1 96 ? -10.797 18.745 -29.832 1.00 46.53 96 ALA A CA 1
ATOM 775 C C . ALA A 1 96 ? -11.354 19.824 -30.766 1.00 46.53 96 ALA A C 1
ATOM 777 O O . ALA A 1 96 ? -12.107 19.530 -31.691 1.00 46.53 96 ALA A O 1
ATOM 778 N N . LEU A 1 97 ? -10.974 21.080 -30.533 1.00 45.38 97 LEU A N 1
ATOM 779 C CA . LEU A 1 97 ? -11.052 22.107 -31.566 1.00 45.38 97 LEU A CA 1
ATOM 780 C C . LEU A 1 97 ? -10.073 21.708 -32.675 1.00 45.38 97 LEU A C 1
ATOM 782 O O . LEU A 1 97 ? -8.869 21.955 -32.587 1.00 45.38 97 LEU A O 1
ATOM 786 N N . ILE A 1 98 ? -10.589 21.036 -33.703 1.00 45.94 98 ILE A N 1
ATOM 787 C CA . ILE A 1 98 ? -9.862 20.760 -34.940 1.00 45.94 98 ILE A CA 1
ATOM 788 C C . ILE A 1 98 ? -9.701 22.102 -35.656 1.00 45.94 98 ILE A C 1
ATOM 790 O O . ILE A 1 98 ? -10.568 22.541 -36.405 1.00 45.94 98 ILE A O 1
ATOM 794 N N . SER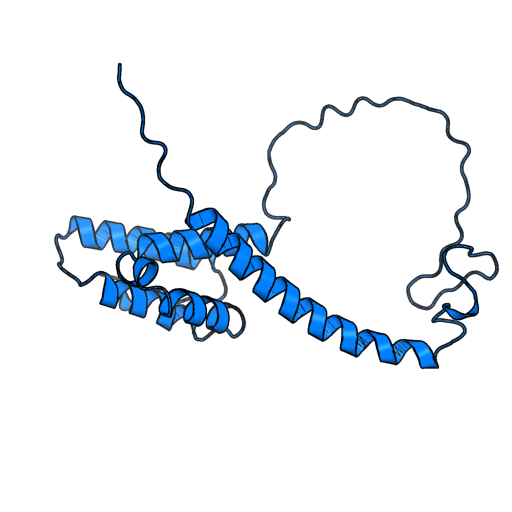 A 1 99 ? -8.587 22.782 -35.394 1.00 41.09 99 SER A N 1
ATOM 795 C CA . SER A 1 99 ? -8.119 23.862 -36.255 1.00 41.09 99 SER A CA 1
ATOM 796 C C . SER A 1 99 ? -7.406 23.222 -37.443 1.00 41.09 99 SER A C 1
ATOM 798 O O . SER A 1 99 ? -6.222 22.877 -37.370 1.00 41.09 99 SER A O 1
ATOM 800 N N . SER A 1 100 ? -8.166 22.982 -38.513 1.00 48.78 100 SER A N 1
ATOM 801 C CA . SER A 1 100 ? -7.650 22.544 -39.809 1.00 48.78 100 SER A CA 1
ATOM 802 C C . SER A 1 100 ? -6.704 23.610 -40.351 1.00 48.78 100 SER A C 1
ATOM 804 O O . SER A 1 100 ? -7.122 24.596 -40.947 1.00 48.78 100 SER A O 1
ATOM 806 N N . THR A 1 101 ? -5.411 23.417 -40.117 1.00 52.16 101 THR A N 1
ATOM 807 C CA . THR A 1 101 ? -4.359 24.110 -40.854 1.00 52.16 101 THR A CA 1
ATOM 808 C C . THR A 1 101 ? -3.733 23.096 -41.791 1.00 52.16 101 THR A C 1
ATOM 810 O O . THR A 1 101 ? -3.094 22.146 -41.335 1.00 52.16 101 THR A O 1
ATOM 813 N N . ASP A 1 102 ? -3.945 23.295 -43.093 1.00 57.00 102 ASP A N 1
ATOM 814 C CA . ASP A 1 102 ? -3.200 22.635 -44.162 1.00 57.00 102 ASP A CA 1
ATOM 815 C C . ASP A 1 102 ? -1.703 22.792 -43.888 1.00 57.00 102 ASP A C 1
ATOM 817 O O . ASP A 1 102 ? -1.104 23.849 -44.102 1.00 57.00 102 ASP A O 1
ATOM 821 N N . LYS A 1 103 ? -1.084 21.742 -43.346 1.00 55.31 103 LYS A N 1
ATOM 822 C CA . LYS A 1 103 ? 0.364 21.680 -43.171 1.00 55.31 103 LYS A CA 1
ATOM 823 C C . LYS A 1 103 ? 0.937 20.874 -44.329 1.00 55.31 103 LYS A C 1
ATOM 825 O O . LYS A 1 103 ? 0.500 19.742 -44.537 1.00 55.31 103 LYS A O 1
ATOM 830 N N . PRO A 1 104 ? 1.939 21.401 -45.057 1.00 53.28 104 PRO A N 1
ATOM 831 C CA . PRO A 1 104 ? 2.608 20.630 -46.091 1.00 53.28 104 PRO A CA 1
ATOM 832 C C . PRO A 1 104 ? 3.221 19.384 -45.451 1.00 53.28 104 PRO A C 1
ATOM 834 O O . PRO A 1 104 ? 3.908 19.478 -44.426 1.00 53.28 104 PRO A O 1
ATOM 837 N N . TYR A 1 105 ? 2.963 18.216 -46.041 1.00 55.25 105 TYR A N 1
ATOM 838 C CA . TYR A 1 105 ? 3.545 16.970 -45.565 1.00 55.25 105 TYR A CA 1
ATOM 839 C C . TYR A 1 105 ? 5.078 17.101 -45.623 1.00 55.25 105 TYR A C 1
ATOM 841 O O . TYR A 1 105 ? 5.677 17.319 -46.676 1.00 55.25 105 TYR A O 1
ATOM 849 N N . ARG A 1 106 ? 5.738 17.051 -44.464 1.00 58.88 106 ARG A N 1
ATOM 850 C CA . ARG A 1 106 ? 7.197 16.944 -44.390 1.00 58.88 106 ARG A CA 1
ATOM 851 C C . ARG A 1 106 ? 7.523 15.476 -44.187 1.00 58.88 106 ARG A C 1
ATOM 853 O O . ARG A 1 106 ? 7.150 14.906 -43.165 1.00 58.88 106 ARG A O 1
ATOM 860 N N . VAL A 1 107 ? 8.221 14.869 -45.145 1.00 65.56 107 VAL A N 1
ATOM 861 C CA . VAL A 1 107 ? 8.814 13.541 -44.948 1.00 65.56 107 VAL A CA 1
ATOM 862 C C . VAL A 1 107 ? 9.920 13.684 -43.911 1.00 65.56 107 VAL A C 1
ATOM 864 O O . VAL A 1 107 ? 10.950 14.306 -44.171 1.00 65.56 107 VAL A O 1
ATOM 867 N N . ILE A 1 108 ? 9.688 13.148 -42.718 1.00 63.94 108 ILE A N 1
ATOM 868 C CA . ILE A 1 108 ? 10.685 13.108 -41.652 1.00 63.94 108 ILE A CA 1
ATOM 869 C C . ILE A 1 108 ? 11.420 11.773 -41.772 1.00 63.94 108 ILE A C 1
ATOM 871 O O . ILE A 1 108 ? 10.818 10.710 -41.648 1.00 63.94 108 ILE A O 1
ATOM 875 N N . TYR A 1 109 ? 12.726 11.831 -42.021 1.00 73.06 109 TYR A N 1
ATOM 876 C CA . TYR A 1 109 ? 13.599 10.660 -41.988 1.00 73.06 109 TYR A CA 1
ATOM 877 C C . TYR A 1 109 ? 14.001 10.386 -40.537 1.00 73.06 109 TYR A C 1
ATOM 879 O O . TYR A 1 109 ? 14.547 11.263 -39.860 1.00 73.06 109 TYR A O 1
ATOM 887 N N . TYR A 1 110 ? 13.718 9.179 -40.050 1.00 69.69 110 TYR A N 1
ATOM 888 C CA . TYR A 1 110 ? 13.948 8.798 -38.658 1.00 69.69 110 TYR A CA 1
ATOM 889 C C . TYR A 1 110 ? 15.149 7.862 -38.525 1.00 69.69 110 TYR A C 1
ATOM 891 O O . TYR A 1 110 ? 15.532 7.149 -39.448 1.00 69.69 110 TYR A O 1
ATOM 899 N N . CYS A 1 111 ? 15.718 7.826 -37.324 1.00 75.69 111 CYS A N 1
ATOM 900 C CA . CYS A 1 111 ? 16.697 6.824 -36.938 1.00 75.69 111 CYS A CA 1
ATOM 901 C C . CYS A 1 111 ? 16.214 6.150 -35.663 1.00 75.69 111 CYS A C 1
ATOM 903 O O . CYS A 1 111 ? 16.271 6.730 -34.579 1.00 75.69 111 CYS A O 1
ATOM 905 N N . THR A 1 112 ? 15.689 4.935 -35.800 1.00 69.19 112 THR A N 1
ATOM 906 C CA . THR A 1 112 ? 15.134 4.169 -34.680 1.00 69.19 112 THR A CA 1
ATOM 907 C C . THR A 1 112 ? 15.439 2.685 -34.861 1.00 69.19 112 THR A C 1
ATOM 909 O O . THR A 1 112 ? 15.564 2.195 -35.981 1.00 69.19 112 THR A O 1
ATOM 912 N N . ASN A 1 113 ? 15.593 1.957 -33.751 1.00 63.59 113 ASN A N 1
ATOM 913 C CA . ASN A 1 113 ? 15.703 0.491 -33.733 1.00 63.59 113 ASN A CA 1
ATOM 914 C C . ASN A 1 113 ? 16.755 -0.110 -34.690 1.00 63.59 113 ASN A C 1
ATOM 916 O O . ASN A 1 113 ? 16.539 -1.168 -35.271 1.00 63.59 113 ASN A O 1
ATOM 920 N N . GLY A 1 114 ? 17.905 0.554 -34.846 1.00 62.72 114 GLY A N 1
ATOM 921 C CA . GLY A 1 114 ? 19.005 0.062 -35.685 1.00 62.72 114 GLY A CA 1
ATOM 922 C C . GLY A 1 114 ? 18.810 0.268 -37.190 1.00 62.72 114 GLY A C 1
ATOM 923 O O . GLY A 1 114 ? 19.634 -0.199 -37.967 1.00 62.72 114 GLY A O 1
ATOM 924 N N . LYS A 1 115 ? 17.761 0.982 -37.611 1.00 67.88 115 LYS A N 1
ATOM 925 C CA . LYS A 1 115 ? 17.587 1.451 -38.989 1.00 67.88 115 LYS A CA 1
ATOM 926 C C . LYS A 1 115 ? 17.852 2.955 -39.021 1.00 67.88 115 LYS A C 1
ATOM 928 O O . LYS A 1 115 ? 17.173 3.718 -38.333 1.00 67.88 115 LYS A O 1
ATOM 933 N N . HIS A 1 116 ? 18.888 3.356 -39.754 1.00 75.12 116 HIS A N 1
ATOM 934 C CA . HIS A 1 116 ? 19.257 4.755 -39.958 1.00 75.12 116 HIS A CA 1
ATOM 935 C C . HIS A 1 116 ? 19.131 5.102 -41.437 1.00 75.12 116 HIS A C 1
ATOM 937 O O . HIS A 1 116 ? 19.818 4.509 -42.270 1.00 75.12 116 HIS A O 1
ATOM 943 N N . ASP A 1 117 ? 18.297 6.089 -41.747 1.00 76.38 117 ASP A N 1
ATOM 944 C CA . ASP A 1 117 ? 18.297 6.714 -43.064 1.00 76.38 117 ASP A CA 1
ATOM 945 C C . ASP A 1 117 ? 19.410 7.759 -43.135 1.00 76.38 117 ASP A C 1
ATOM 947 O O . ASP A 1 117 ? 19.457 8.663 -42.306 1.00 76.38 117 ASP A O 1
ATOM 951 N N . LYS A 1 118 ? 20.253 7.712 -44.178 1.00 72.44 118 LYS A N 1
ATOM 952 C CA . LYS A 1 118 ? 21.367 8.668 -44.393 1.00 72.44 118 LYS A CA 1
ATOM 953 C C . LYS A 1 118 ? 20.927 10.140 -44.470 1.00 72.44 118 LYS A C 1
ATOM 955 O O . LYS A 1 118 ? 21.756 11.039 -44.400 1.00 72.44 118 LYS A O 1
ATOM 960 N N . LYS A 1 119 ? 19.626 10.386 -44.654 1.00 72.19 119 LYS A N 1
ATOM 961 C CA . LYS A 1 119 ? 18.997 11.716 -44.710 1.00 72.19 119 LYS A CA 1
ATOM 962 C C . LYS A 1 119 ? 18.335 12.124 -43.383 1.00 72.19 119 LYS A C 1
ATOM 964 O O . LYS A 1 119 ? 17.697 13.171 -43.317 1.00 72.19 119 LYS A O 1
ATOM 969 N N . SER A 1 120 ? 18.453 11.307 -42.333 1.00 74.69 120 SER A N 1
ATOM 970 C CA . SER A 1 120 ? 17.886 11.576 -41.009 1.00 74.69 120 SER A CA 1
ATOM 971 C C . SER A 1 120 ? 18.624 12.719 -40.315 1.00 74.69 120 SER A C 1
ATOM 973 O O . SER A 1 120 ? 19.786 12.584 -39.951 1.00 74.69 120 SER A O 1
ATOM 975 N N . THR A 1 121 ? 17.906 13.798 -40.010 1.00 72.88 121 THR A N 1
ATOM 976 C CA . THR A 1 121 ? 18.391 14.933 -39.201 1.00 72.88 121 THR A CA 1
ATOM 977 C C . THR A 1 121 ? 17.997 14.828 -37.726 1.00 72.88 121 THR A C 1
ATOM 979 O O . THR A 1 121 ? 18.218 15.756 -36.953 1.00 72.88 121 THR A O 1
ATOM 982 N N . SER A 1 122 ? 17.419 13.694 -37.309 1.00 73.56 122 SER A N 1
ATOM 983 C CA . SER A 1 122 ? 16.921 13.492 -35.938 1.00 73.56 122 SER A CA 1
ATOM 984 C C . SER A 1 122 ? 18.005 13.563 -34.849 1.00 73.56 122 SER A C 1
ATOM 986 O O . SER A 1 122 ? 17.686 13.770 -33.682 1.00 73.56 122 SER A O 1
ATOM 988 N N . HIS A 1 123 ? 19.276 13.388 -35.211 1.00 71.56 123 HIS A N 1
ATOM 989 C CA . HIS A 1 123 ? 20.439 13.475 -34.328 1.00 71.56 123 HIS A CA 1
ATOM 990 C C . HIS A 1 123 ? 21.703 13.722 -35.172 1.00 71.56 123 HIS A C 1
ATOM 992 O O . HIS A 1 123 ? 21.693 13.524 -36.389 1.00 71.56 123 HIS A O 1
ATOM 998 N N . LYS A 1 124 ? 22.798 14.161 -34.539 1.00 75.88 124 LYS A N 1
ATOM 999 C CA . LYS A 1 124 ? 24.099 14.339 -35.209 1.00 75.88 124 LYS A CA 1
ATOM 1000 C C . LYS A 1 124 ? 24.736 12.980 -35.521 1.00 75.88 124 LYS A C 1
ATOM 1002 O O . LYS A 1 124 ? 24.571 12.041 -34.747 1.00 75.88 124 LYS A O 1
ATOM 1007 N N . LYS A 1 125 ? 25.530 12.897 -36.594 1.00 72.50 125 LYS A N 1
ATOM 1008 C CA . LYS A 1 125 ? 26.194 11.661 -37.058 1.00 72.50 125 LYS A CA 1
ATOM 1009 C C . LYS A 1 125 ? 26.992 10.947 -35.957 1.00 72.50 125 LYS A C 1
ATOM 1011 O O . LYS A 1 125 ? 26.866 9.743 -35.766 1.00 72.50 125 LYS A O 1
ATOM 1016 N N . GLU A 1 126 ? 27.725 11.714 -35.159 1.00 75.00 126 GLU A N 1
ATOM 1017 C CA . GLU A 1 126 ? 28.512 11.233 -34.011 1.00 75.00 126 GLU A CA 1
ATOM 1018 C C . GLU A 1 126 ? 27.665 10.516 -32.947 1.00 75.00 126 GLU A C 1
ATOM 1020 O O . GLU A 1 126 ? 28.150 9.653 -32.226 1.00 75.00 126 GLU A O 1
ATOM 1025 N N . GLN A 1 127 ? 26.377 10.846 -32.859 1.00 67.88 127 GLN A N 1
ATOM 1026 C CA . GLN A 1 127 ? 25.441 10.284 -31.886 1.00 67.88 127 GLN A CA 1
ATOM 1027 C C . GLN A 1 127 ? 24.592 9.147 -32.475 1.00 67.88 127 GLN A C 1
ATOM 1029 O O . GLN A 1 127 ? 23.745 8.590 -31.775 1.00 67.88 127 GLN A O 1
ATOM 1034 N N . CYS A 1 128 ? 24.798 8.793 -33.750 1.00 75.38 128 CYS A N 1
ATOM 1035 C CA . CYS A 1 128 ? 24.058 7.728 -34.415 1.00 75.38 128 CYS A CA 1
ATOM 1036 C C . CYS A 1 128 ? 24.498 6.368 -33.894 1.00 75.38 128 CYS A C 1
ATOM 1038 O O . CYS A 1 128 ? 25.618 5.939 -34.143 1.00 75.38 128 CYS A O 1
ATOM 1040 N N . TRP A 1 129 ? 23.612 5.648 -33.211 1.00 72.12 129 TRP A N 1
ATOM 1041 C CA . TRP A 1 129 ? 23.933 4.321 -32.672 1.00 72.12 129 TRP A CA 1
ATOM 1042 C C . TRP A 1 129 ? 24.074 3.237 -33.743 1.00 72.12 129 TRP A C 1
ATOM 1044 O O . TRP A 1 129 ? 24.668 2.195 -33.472 1.00 72.12 129 TRP A O 1
ATOM 1054 N N . THR A 1 130 ? 23.511 3.465 -34.931 1.00 73.50 130 THR A N 1
ATOM 1055 C CA . THR A 1 130 ? 23.647 2.551 -36.071 1.00 73.50 130 THR A CA 1
ATOM 1056 C C . THR A 1 130 ? 25.033 2.674 -36.703 1.00 73.50 130 THR A C 1
ATOM 1058 O O . THR A 1 130 ? 25.613 1.660 -37.071 1.00 73.50 130 THR A O 1
ATOM 1061 N N . GLU A 1 131 ? 25.588 3.888 -36.783 1.00 73.75 131 GLU A N 1
ATOM 1062 C CA . GLU A 1 131 ? 26.943 4.116 -37.308 1.00 73.75 131 GLU A CA 1
ATOM 1063 C C . GLU A 1 131 ? 28.025 3.950 -36.225 1.00 73.75 131 GLU A C 1
ATOM 1065 O O . GLU A 1 131 ? 29.090 3.403 -36.493 1.00 73.75 131 GLU A O 1
ATOM 1070 N N . ASN A 1 132 ? 27.740 4.345 -34.980 1.00 73.75 132 ASN A N 1
ATOM 1071 C CA . ASN A 1 132 ? 28.656 4.282 -33.837 1.00 73.75 132 ASN A CA 1
ATOM 1072 C C . ASN A 1 132 ? 28.188 3.232 -32.819 1.00 73.75 132 ASN A C 1
ATOM 1074 O O . ASN A 1 132 ? 27.719 3.542 -31.720 1.00 73.75 132 ASN A O 1
ATOM 1078 N N . THR A 1 133 ? 28.321 1.957 -33.189 1.00 70.75 133 THR A N 1
ATOM 1079 C CA . THR A 1 133 ? 27.842 0.803 -32.403 1.00 70.75 133 THR A CA 1
ATOM 1080 C C . THR A 1 133 ? 28.467 0.697 -31.005 1.00 70.75 133 THR A C 1
ATOM 1082 O O . THR A 1 133 ? 27.813 0.215 -30.078 1.00 70.75 133 THR A O 1
ATOM 1085 N N . HIS A 1 134 ? 29.689 1.202 -30.814 1.00 70.31 134 HIS A N 1
ATOM 1086 C CA . HIS A 1 134 ? 30.386 1.229 -29.523 1.00 70.31 134 HIS A CA 1
ATOM 1087 C C . HIS A 1 134 ? 29.705 2.145 -28.482 1.00 70.31 134 HIS A C 1
ATOM 1089 O O . HIS A 1 134 ? 29.775 1.875 -27.285 1.00 70.31 134 HIS A O 1
ATOM 1095 N N . LEU A 1 135 ? 28.949 3.165 -28.909 1.00 65.69 135 LEU A N 1
ATOM 1096 C CA . LEU A 1 135 ? 28.188 4.052 -28.012 1.00 65.69 135 LEU A CA 1
ATOM 1097 C C . LEU A 1 135 ? 26.885 3.423 -27.490 1.00 65.69 135 LEU A C 1
ATOM 1099 O O . LEU A 1 135 ? 26.238 3.967 -26.595 1.00 65.69 135 LEU A O 1
ATOM 1103 N N . ARG A 1 136 ? 26.478 2.265 -28.025 1.00 62.56 136 ARG A N 1
ATOM 1104 C CA . ARG A 1 136 ? 25.218 1.592 -27.666 1.00 62.56 136 ARG A CA 1
ATOM 1105 C C . ARG A 1 136 ? 25.214 1.04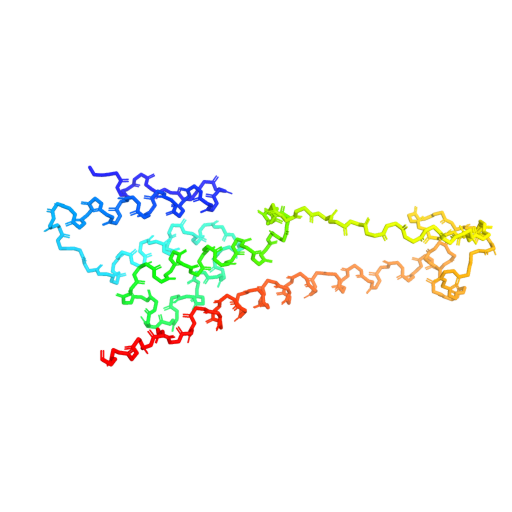9 -26.231 1.00 62.56 136 ARG A C 1
ATOM 1107 O O . ARG A 1 136 ? 24.142 0.877 -25.647 1.00 62.56 136 ARG A O 1
ATOM 1114 N N . TRP A 1 137 ? 26.391 0.775 -25.671 1.00 54.91 137 TRP A N 1
ATOM 1115 C CA . TRP A 1 137 ? 26.548 0.082 -24.389 1.00 54.91 137 TRP A CA 1
ATOM 1116 C C . TRP A 1 137 ? 26.550 1.029 -23.182 1.00 54.91 137 TRP A C 1
ATOM 1118 O O . TRP A 1 137 ? 25.933 0.711 -22.171 1.00 54.91 137 TRP A O 1
ATOM 1128 N N . THR A 1 138 ? 27.077 2.249 -23.317 1.00 55.19 138 THR A N 1
ATOM 1129 C CA . THR A 1 138 ? 27.194 3.233 -22.217 1.00 55.19 138 THR A CA 1
ATOM 1130 C C . THR A 1 138 ? 25.855 3.793 -21.710 1.00 55.19 138 THR A C 1
ATOM 1132 O O . THR A 1 138 ? 25.796 4.465 -20.678 1.00 55.19 138 THR A O 1
ATOM 1135 N N . ILE A 1 139 ? 24.750 3.537 -22.419 1.00 53.75 139 ILE A N 1
ATOM 1136 C CA . ILE A 1 139 ? 23.412 4.046 -22.073 1.00 53.75 139 ILE A CA 1
ATOM 1137 C C . ILE A 1 139 ? 22.547 2.983 -21.374 1.00 53.75 139 ILE A C 1
ATOM 1139 O O . ILE A 1 139 ? 21.607 3.352 -20.663 1.00 53.75 139 ILE A O 1
ATOM 1143 N N . LYS A 1 140 ? 22.842 1.680 -21.520 1.00 50.09 140 LYS A N 1
ATOM 1144 C CA . LYS A 1 140 ? 22.082 0.627 -20.815 1.00 50.09 140 LYS A CA 1
ATOM 1145 C C . LYS A 1 140 ? 22.227 0.770 -19.296 1.00 50.09 140 LYS A C 1
ATOM 1147 O O . LYS A 1 140 ? 21.209 0.786 -18.606 1.00 50.09 140 LYS A O 1
ATOM 1152 N N . ASP A 1 141 ? 23.431 1.061 -18.816 1.00 50.62 141 ASP A N 1
ATOM 1153 C CA . ASP A 1 141 ? 23.705 1.274 -17.387 1.00 50.62 141 ASP A CA 1
ATOM 1154 C C . ASP A 1 141 ? 23.016 2.541 -16.846 1.00 50.62 141 ASP A C 1
ATOM 1156 O O . ASP A 1 141 ? 22.500 2.575 -15.727 1.00 50.62 141 ASP A O 1
ATOM 1160 N N . LYS A 1 142 ? 22.873 3.575 -17.688 1.00 49.88 142 LYS A N 1
ATOM 1161 C CA . LYS A 1 142 ? 22.116 4.795 -17.349 1.00 49.88 142 LYS A CA 1
ATOM 1162 C C . LYS A 1 142 ? 20.601 4.584 -17.283 1.00 49.88 142 LYS A C 1
ATOM 1164 O O . LYS A 1 142 ? 19.902 5.416 -16.704 1.00 49.88 142 LYS A O 1
ATOM 1169 N N . LYS A 1 143 ? 20.045 3.529 -17.891 1.00 49.59 143 LYS A N 1
ATOM 1170 C CA . LYS A 1 143 ? 18.605 3.239 -17.779 1.00 49.59 143 LYS A CA 1
ATOM 1171 C C . LYS A 1 143 ? 18.274 2.614 -16.429 1.00 49.59 143 LYS A C 1
ATOM 1173 O O . LYS A 1 143 ? 17.267 3.002 -15.846 1.00 49.59 143 LYS A O 1
ATOM 1178 N N . GLN A 1 144 ? 19.121 1.725 -15.912 1.00 48.22 144 GLN A N 1
ATOM 1179 C CA . GLN A 1 144 ? 18.886 1.047 -14.633 1.00 48.22 144 GLN A CA 1
ATOM 1180 C C . GLN A 1 144 ? 18.875 2.035 -13.453 1.00 48.22 144 GLN A C 1
ATOM 1182 O O . GLN A 1 144 ? 17.958 2.007 -12.633 1.00 48.22 144 GLN A O 1
ATOM 1187 N N . THR A 1 145 ? 19.780 3.018 -13.448 1.00 45.56 145 THR A N 1
ATOM 1188 C CA . THR A 1 145 ? 19.791 4.106 -12.448 1.00 45.56 145 THR A CA 1
ATOM 1189 C C . THR A 1 145 ? 18.560 5.021 -12.527 1.00 45.56 145 THR A C 1
ATOM 1191 O O . THR A 1 145 ? 18.065 5.487 -11.501 1.00 45.56 145 THR A O 1
ATOM 1194 N N . ARG A 1 146 ? 17.987 5.230 -13.722 1.00 44.88 146 ARG A N 1
ATOM 1195 C CA . ARG A 1 146 ? 16.737 5.999 -13.901 1.00 44.88 146 ARG A CA 1
ATOM 1196 C C . ARG A 1 146 ? 15.484 5.266 -13.418 1.00 44.88 146 ARG A C 1
ATOM 1198 O O . ARG A 1 146 ? 14.504 5.928 -13.086 1.00 44.88 146 ARG A O 1
ATOM 1205 N N . PHE A 1 147 ? 15.471 3.932 -13.408 1.00 44.81 147 PHE A N 1
ATOM 1206 C CA . PHE A 1 147 ? 14.348 3.175 -12.843 1.00 44.81 147 PHE A CA 1
ATOM 1207 C C . PHE A 1 147 ? 14.331 3.273 -11.313 1.00 44.81 147 PHE A C 1
ATOM 1209 O O . PHE A 1 147 ? 13.272 3.539 -10.746 1.00 44.81 147 PHE A O 1
ATOM 1216 N N . HIS A 1 148 ? 15.499 3.183 -10.667 1.00 45.41 148 HIS A N 1
ATOM 1217 C CA . HIS A 1 148 ? 15.627 3.395 -9.220 1.00 45.41 148 HIS A CA 1
ATOM 1218 C C . HIS A 1 148 ? 15.235 4.816 -8.797 1.00 45.41 148 HIS A C 1
ATOM 1220 O O . HIS A 1 148 ? 14.488 4.985 -7.834 1.00 45.41 148 HIS A O 1
ATOM 1226 N N . SER A 1 149 ? 15.646 5.844 -9.551 1.00 54.72 149 SER A N 1
ATOM 1227 C CA . SER A 1 149 ? 15.271 7.223 -9.214 1.00 54.72 149 SER A CA 1
ATOM 1228 C C . SER A 1 149 ? 13.777 7.497 -9.394 1.00 54.72 149 SER A C 1
ATOM 1230 O O . SER A 1 149 ? 13.195 8.233 -8.602 1.00 54.72 149 SER A O 1
ATOM 1232 N N . LYS A 1 150 ? 13.125 6.885 -10.393 1.00 54.50 150 LYS A N 1
ATOM 1233 C CA . LYS A 1 150 ? 11.677 7.025 -10.606 1.00 54.50 150 LYS A CA 1
ATOM 1234 C C . LYS A 1 150 ? 10.853 6.368 -9.507 1.00 54.50 150 LYS A C 1
ATOM 1236 O O . LYS A 1 150 ? 9.893 6.994 -9.071 1.00 54.50 150 LYS A O 1
ATOM 1241 N N . ALA A 1 151 ? 11.233 5.169 -9.057 1.00 54.84 151 ALA A N 1
ATOM 1242 C CA . ALA A 1 151 ? 10.574 4.507 -7.932 1.00 54.84 151 ALA A CA 1
ATOM 1243 C C . ALA A 1 151 ? 10.676 5.377 -6.671 1.00 54.84 151 ALA A C 1
ATOM 1245 O O . ALA A 1 151 ? 9.657 5.736 -6.086 1.00 54.84 151 ALA A O 1
ATOM 1246 N N . TYR A 1 152 ? 11.878 5.854 -6.340 1.00 59.12 152 TYR A N 1
ATOM 1247 C CA .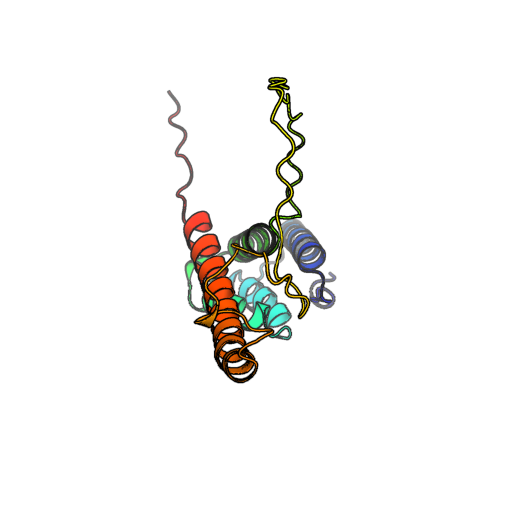 TYR A 1 152 ? 12.089 6.754 -5.206 1.00 59.12 152 TYR A CA 1
ATOM 1248 C C . TYR A 1 152 ? 11.288 8.066 -5.321 1.00 59.12 152 TYR A C 1
ATOM 1250 O O . TYR A 1 152 ? 10.641 8.491 -4.368 1.00 59.12 152 TYR A O 1
ATOM 1258 N N . LEU A 1 153 ? 11.246 8.683 -6.509 1.00 61.59 153 LEU A N 1
ATOM 1259 C CA . LEU A 1 153 ? 10.440 9.883 -6.773 1.00 61.59 153 LEU A CA 1
ATOM 1260 C C . LEU A 1 153 ? 8.934 9.631 -6.655 1.00 61.59 153 LEU A C 1
ATOM 1262 O O . LEU A 1 153 ? 8.217 10.516 -6.193 1.00 61.59 153 LEU A O 1
ATOM 1266 N N . SER A 1 154 ? 8.440 8.464 -7.076 1.00 63.91 154 SER A N 1
ATOM 1267 C CA . SER A 1 154 ? 7.028 8.108 -6.897 1.00 63.91 154 SER A CA 1
ATOM 1268 C C . SER A 1 154 ? 6.671 7.902 -5.429 1.00 63.91 154 SER A C 1
ATOM 1270 O O . SER A 1 154 ? 5.635 8.398 -4.995 1.00 63.91 154 SER A O 1
ATOM 1272 N N . ILE A 1 155 ? 7.567 7.278 -4.658 1.00 64.06 155 ILE A N 1
ATOM 1273 C CA . ILE A 1 155 ? 7.424 7.104 -3.209 1.00 64.06 155 ILE A CA 1
ATOM 1274 C C . ILE A 1 155 ? 7.408 8.475 -2.524 1.00 64.06 155 ILE A C 1
ATOM 1276 O O . ILE A 1 155 ? 6.467 8.802 -1.809 1.00 64.06 155 ILE A O 1
ATOM 1280 N N . TYR A 1 156 ? 8.388 9.331 -2.818 1.00 65.06 156 TYR A N 1
ATOM 1281 C CA . TYR A 1 156 ? 8.467 10.678 -2.252 1.00 65.06 156 TYR A CA 1
ATOM 1282 C C . TYR A 1 156 ? 7.237 11.538 -2.593 1.00 65.06 156 TYR A C 1
ATOM 1284 O O . TYR A 1 156 ? 6.740 12.278 -1.746 1.00 65.06 156 TYR A O 1
ATOM 1292 N N . LYS A 1 157 ? 6.714 11.434 -3.822 1.00 67.62 157 LYS A N 1
ATOM 1293 C CA . LYS A 1 157 ? 5.499 12.154 -4.235 1.00 67.62 157 LYS A CA 1
ATOM 1294 C C . LYS A 1 157 ? 4.251 11.663 -3.503 1.00 67.62 157 LYS A C 1
ATOM 1296 O O . LYS A 1 157 ? 3.525 12.519 -3.011 1.00 67.62 157 LYS A O 1
ATOM 1301 N N . ALA A 1 158 ? 4.043 10.349 -3.388 1.00 62.12 158 ALA A N 1
ATOM 1302 C CA . ALA A 1 158 ? 2.915 9.769 -2.647 1.00 62.12 158 ALA A CA 1
ATOM 1303 C C . ALA A 1 158 ? 2.918 10.217 -1.175 1.00 62.12 158 ALA A C 1
ATOM 1305 O O . ALA A 1 158 ? 1.912 10.641 -0.616 1.00 62.12 158 ALA A O 1
ATOM 1306 N N . LEU A 1 159 ? 4.100 10.219 -0.558 1.00 63.03 159 LEU A N 1
ATOM 1307 C CA . LEU A 1 159 ? 4.259 10.646 0.829 1.00 63.03 159 LEU A CA 1
ATOM 1308 C C . LEU A 1 159 ? 4.008 12.147 1.028 1.00 63.03 159 LEU A C 1
ATOM 1310 O O . LEU A 1 159 ? 3.558 12.554 2.094 1.00 63.03 159 LEU A O 1
ATOM 1314 N N . LYS A 1 160 ? 4.296 12.977 0.018 1.00 64.81 160 LYS A N 1
ATOM 1315 C CA . LYS A 1 160 ? 4.058 14.427 0.064 1.00 64.81 160 LYS A CA 1
ATOM 1316 C C . LYS A 1 160 ? 2.597 14.799 -0.221 1.00 64.81 160 LYS A C 1
ATOM 1318 O O . LYS A 1 160 ? 2.145 15.844 0.234 1.00 64.81 160 LYS A O 1
ATOM 1323 N N . THR A 1 161 ? 1.854 13.985 -0.974 1.00 56.56 161 THR A N 1
ATOM 1324 C CA . THR A 1 161 ? 0.414 14.198 -1.207 1.00 56.56 161 THR A CA 1
ATOM 1325 C C . THR A 1 161 ? -0.429 13.767 -0.015 1.00 56.56 161 THR A C 1
ATOM 1327 O O . THR A 1 161 ? -1.386 14.465 0.317 1.00 56.56 161 THR A O 1
ATOM 1330 N N . SER A 1 162 ? -0.023 12.701 0.682 1.00 52.53 162 SER A N 1
ATOM 1331 C CA . SER A 1 162 ? -0.687 12.221 1.901 1.00 52.53 162 SER A CA 1
ATOM 1332 C C . SER A 1 162 ? -0.539 13.160 3.108 1.00 52.53 162 SER A C 1
ATOM 1334 O O . SER A 1 162 ? -1.305 13.030 4.057 1.00 52.53 162 SER A O 1
ATOM 1336 N N . SER A 1 163 ? 0.410 14.105 3.098 1.00 50.28 163 SER A N 1
ATOM 1337 C CA . SER A 1 163 ? 0.632 15.048 4.207 1.00 50.28 163 SER A CA 1
ATOM 1338 C C . SER A 1 163 ? -0.199 16.338 4.104 1.00 50.28 163 SER A C 1
ATOM 1340 O O . SER A 1 163 ? 0.111 17.320 4.782 1.00 50.28 163 SER A O 1
ATOM 1342 N N . LYS A 1 164 ? -1.203 16.410 3.216 1.00 42.28 164 LYS A N 1
ATOM 1343 C CA . LYS A 1 164 ? -2.081 17.587 3.141 1.00 42.28 164 LYS A CA 1
ATOM 1344 C C . LYS A 1 164 ? -2.981 17.626 4.386 1.00 42.28 164 LYS A C 1
ATOM 1346 O O . LYS A 1 164 ? -3.732 16.675 4.595 1.00 42.28 164 LYS A O 1
ATOM 1351 N N . PRO A 1 165 ? -2.940 18.698 5.199 1.00 37.00 165 PRO A N 1
ATOM 1352 C CA . PRO A 1 165 ? -3.803 18.805 6.367 1.00 37.00 165 PRO A CA 1
ATOM 1353 C C . PRO A 1 165 ? -5.278 18.852 5.935 1.00 37.00 165 PRO A C 1
ATOM 1355 O O . PRO A 1 165 ? -5.580 19.385 4.858 1.00 37.00 165 PRO A O 1
ATOM 1358 N N . PRO A 1 166 ? -6.202 18.307 6.748 1.00 38.34 166 PRO A N 1
ATOM 1359 C CA . PRO A 1 166 ? -7.624 18.353 6.451 1.00 38.34 166 PRO A CA 1
ATOM 1360 C C . PRO A 1 166 ? -8.073 19.810 6.335 1.00 38.34 166 PRO A C 1
ATOM 1362 O O . PRO A 1 166 ? -7.725 20.655 7.163 1.00 38.34 166 PRO A O 1
ATOM 1365 N N . ILE A 1 167 ? -8.837 20.098 5.280 1.00 43.72 167 ILE A N 1
ATOM 1366 C CA . ILE A 1 167 ? -9.505 21.383 5.089 1.00 43.72 167 ILE A CA 1
ATOM 1367 C C . ILE A 1 167 ? -10.427 21.575 6.293 1.00 43.72 167 ILE A C 1
ATOM 1369 O O . ILE A 1 167 ? -11.435 20.887 6.447 1.00 43.72 167 ILE A O 1
ATOM 1373 N N . ARG A 1 168 ? -10.026 22.478 7.187 1.00 37.28 168 ARG A N 1
ATOM 1374 C CA . ARG A 1 168 ? -10.834 22.937 8.309 1.00 37.28 168 ARG A CA 1
ATOM 1375 C C . ARG A 1 168 ? -11.989 23.726 7.699 1.00 37.28 168 ARG A C 1
ATOM 1377 O O . ARG A 1 168 ? -11.798 24.871 7.301 1.00 37.28 168 ARG A O 1
ATOM 1384 N N . ASN A 1 169 ? -13.148 23.086 7.561 1.00 40.50 169 ASN A N 1
ATOM 1385 C CA . ASN A 1 169 ? -14.388 23.781 7.240 1.00 40.50 169 ASN A CA 1
ATOM 1386 C C . ASN A 1 169 ? -14.586 24.871 8.300 1.00 40.50 169 ASN A C 1
ATOM 1388 O O . ASN A 1 169 ? -14.757 24.563 9.481 1.00 40.50 169 ASN A O 1
ATOM 1392 N N . GLN A 1 170 ? -14.493 26.134 7.885 1.00 39.97 170 GLN A N 1
ATOM 1393 C CA . GLN A 1 170 ? -15.060 27.232 8.649 1.00 39.97 170 GLN A CA 1
ATOM 1394 C C . GLN A 1 170 ? -16.574 27.138 8.469 1.00 39.97 170 GLN A C 1
ATOM 1396 O O . GLN A 1 170 ? -17.085 27.279 7.361 1.00 39.97 170 GLN A O 1
ATOM 1401 N N . LEU A 1 171 ? -17.246 26.762 9.554 1.00 42.28 171 LEU A N 1
ATOM 1402 C CA . LEU A 1 171 ? -18.666 26.997 9.751 1.00 42.28 171 LEU A CA 1
ATOM 1403 C C . LEU A 1 171 ? -18.791 28.444 10.234 1.00 42.28 171 LEU A C 1
ATOM 1405 O O . LEU A 1 171 ? -18.260 28.764 11.301 1.00 42.28 171 LEU A O 1
ATOM 1409 N N . ASP A 1 172 ? -19.427 29.271 9.409 1.00 42.81 172 ASP A N 1
ATOM 1410 C CA . ASP A 1 172 ? -20.200 30.430 9.861 1.00 42.81 172 ASP A CA 1
ATOM 1411 C C . ASP A 1 172 ? -21.524 29.951 10.481 1.00 42.81 172 ASP A C 1
ATOM 1413 O O . ASP A 1 172 ? -22.064 28.923 9.996 1.00 42.81 172 ASP A O 1
#

Organism: NCBI:txid1389203

Radius of gyration: 24.31 Å; chains: 1; bounding box: 51×46×66 Å